Protein AF-A0A0L9V1Y3-F1 (afdb_monomer)

Radius of gyration: 13.66 Å; Cα contacts (8 Å, |Δi|>4): 53; chains: 1; bounding box: 28×23×34 Å

Sequence (75 aa):
MGRVVCMWFPNNANLIESTCKRTPNPKFAEDGANDAANEATFCESDFSGNSPLTKQNNAMHDVTAITAAIVRLLL

Organism: Phaseolus angularis (NCBI:txid3914)

Mean predicted aligned error: 8.05 Å

Structure (mmCIF, N/CA/C/O backbone):
data_AF-A0A0L9V1Y3-F1
#
_entry.id   AF-A0A0L9V1Y3-F1
#
loop_
_atom_site.group_PDB
_atom_site.id
_atom_site.type_symbol
_atom_site.label_atom_id
_atom_site.label_alt_id
_atom_site.label_comp_id
_atom_site.label_asym_id
_atom_site.label_entity_id
_atom_site.label_seq_id
_atom_site.pdbx_PDB_ins_code
_atom_site.Cartn_x
_atom_site.Cartn_y
_atom_site.Cartn_z
_atom_site.occupancy
_atom_site.B_iso_or_equiv
_atom_site.auth_seq_id
_atom_site.auth_comp_id
_atom_site.auth_asym_id
_atom_site.auth_atom_id
_atom_s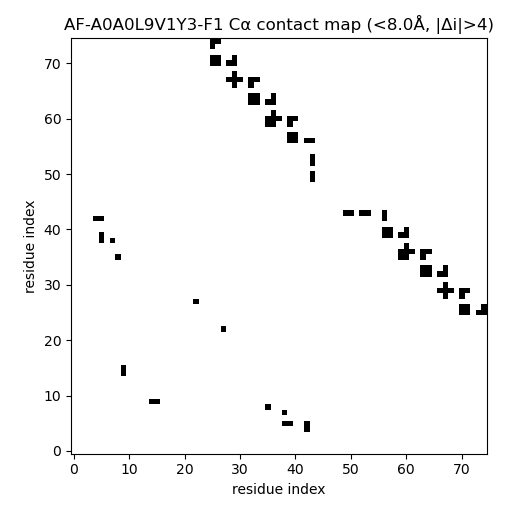ite.pdbx_PDB_model_num
ATOM 1 N N . MET A 1 1 ? -9.093 16.166 21.777 1.00 37.81 1 MET A N 1
ATOM 2 C CA . MET A 1 1 ? -10.276 15.896 20.931 1.00 37.81 1 MET A CA 1
ATOM 3 C C . MET A 1 1 ? -10.217 16.833 19.732 1.00 37.81 1 MET A C 1
ATOM 5 O O . MET A 1 1 ? -10.485 18.012 19.902 1.00 37.81 1 MET A O 1
ATOM 9 N N . GLY A 1 2 ? -9.769 16.367 18.563 1.00 38.94 2 GLY A N 1
ATOM 10 C CA . GLY A 1 2 ? -9.731 17.210 17.359 1.00 38.94 2 GLY A CA 1
ATOM 11 C C . GLY A 1 2 ? -8.539 16.954 16.441 1.00 38.94 2 GLY A C 1
ATOM 12 O O . GLY A 1 2 ? -7.572 17.712 16.486 1.00 38.94 2 GLY A O 1
ATOM 13 N N . ARG A 1 3 ? -8.664 15.896 15.627 1.00 33.25 3 ARG A N 1
ATOM 14 C CA . ARG A 1 3 ? -8.104 15.648 14.279 1.00 33.25 3 ARG A CA 1
ATOM 15 C C . ARG A 1 3 ? -7.824 14.155 14.139 1.00 33.25 3 ARG A C 1
ATOM 17 O O . ARG A 1 3 ? -6.817 13.662 14.613 1.00 33.25 3 ARG A O 1
ATOM 24 N N . VAL A 1 4 ? -8.760 13.455 13.508 1.00 40.50 4 VAL A N 1
ATOM 25 C CA . VAL A 1 4 ? -8.533 12.153 12.875 1.00 40.50 4 VAL A CA 1
ATOM 26 C C . VAL A 1 4 ? -7.513 12.378 11.757 1.00 40.50 4 VAL A C 1
ATOM 28 O O . VAL A 1 4 ? -7.851 12.864 10.679 1.00 40.50 4 VAL A O 1
ATOM 31 N N . VAL A 1 5 ? -6.239 12.150 12.071 1.00 44.00 5 VAL A N 1
ATOM 32 C CA . VAL A 1 5 ? -5.089 12.291 11.169 1.00 44.00 5 VAL A CA 1
ATOM 33 C C . VAL A 1 5 ? -5.045 11.061 10.253 1.00 44.00 5 VAL A C 1
ATOM 35 O O . VAL A 1 5 ? -4.165 10.229 10.364 1.00 44.00 5 VAL A O 1
ATOM 38 N N . CYS A 1 6 ? -6.030 10.904 9.366 1.00 49.44 6 CYS A N 1
ATOM 39 C CA . CYS A 1 6 ? -6.036 9.820 8.364 1.00 49.44 6 CYS A CA 1
ATOM 40 C C . CYS A 1 6 ? -5.938 10.357 6.926 1.00 49.44 6 CYS A C 1
ATOM 42 O O . CYS A 1 6 ? -6.281 9.688 5.960 1.00 49.44 6 CYS A O 1
ATOM 44 N N . MET A 1 7 ? -5.448 11.592 6.785 1.00 50.09 7 MET A N 1
ATOM 45 C CA . MET A 1 7 ? -5.039 12.197 5.517 1.00 50.09 7 MET A CA 1
ATOM 46 C C . MET A 1 7 ? -3.653 12.828 5.705 1.00 50.09 7 MET A C 1
ATOM 48 O O . MET A 1 7 ? -3.519 14.048 5.770 1.00 50.09 7 MET A O 1
ATOM 52 N N . TRP A 1 8 ? -2.623 11.985 5.836 1.00 50.16 8 TRP A N 1
ATOM 53 C CA . TRP A 1 8 ? -1.232 12.388 5.570 1.00 50.16 8 TRP A CA 1
ATOM 54 C C . TRP A 1 8 ? -0.888 12.334 4.076 1.00 50.16 8 TRP A C 1
ATOM 56 O O . TRP A 1 8 ? 0.193 12.749 3.667 1.00 50.16 8 TRP A O 1
ATOM 66 N N . PHE A 1 9 ? -1.837 11.913 3.234 1.00 52.81 9 PHE A N 1
ATOM 67 C CA . PHE A 1 9 ? -1.743 12.132 1.799 1.00 52.81 9 PHE A CA 1
ATOM 68 C C . PHE A 1 9 ? -2.012 13.601 1.489 1.00 52.81 9 PHE A C 1
ATOM 70 O O . PHE A 1 9 ? -2.989 14.163 1.992 1.00 52.81 9 PHE A O 1
ATOM 77 N N . PRO A 1 10 ? -1.195 14.251 0.645 1.00 56.06 10 PRO A N 1
ATOM 78 C CA . PRO A 1 10 ? -1.568 15.540 0.093 1.00 56.06 10 PRO A CA 1
ATOM 79 C C . PRO A 1 10 ? -2.940 15.415 -0.584 1.00 56.06 10 PRO A C 1
ATOM 81 O O . PRO A 1 10 ? -3.070 14.849 -1.660 1.00 56.06 10 PRO A O 1
ATOM 84 N N . ASN A 1 11 ? -3.978 15.994 0.022 1.00 59.06 11 ASN A N 1
ATOM 85 C CA . ASN A 1 11 ? -5.354 15.976 -0.502 1.00 59.06 11 ASN A CA 1
ATOM 86 C C . ASN A 1 11 ? -5.539 16.807 -1.779 1.00 59.06 11 ASN A C 1
ATOM 88 O O . ASN A 1 11 ? -6.655 17.000 -2.259 1.00 59.06 11 ASN A O 1
ATOM 92 N N . ASN A 1 12 ? -4.449 17.357 -2.308 1.00 66.81 12 ASN A N 1
ATOM 93 C CA . ASN A 1 12 ? -4.445 18.140 -3.521 1.00 66.81 12 ASN A CA 1
ATOM 94 C C . ASN A 1 12 ? -3.877 17.295 -4.660 1.00 66.81 12 ASN A C 1
ATOM 96 O O . ASN A 1 12 ? -2.661 17.200 -4.830 1.00 66.81 12 ASN A O 1
ATOM 100 N N . ALA A 1 13 ? -4.777 16.737 -5.470 1.00 68.12 13 ALA A N 1
ATOM 101 C CA . ALA A 1 13 ? -4.428 15.968 -6.661 1.00 68.12 13 ALA A CA 1
ATOM 102 C C . ALA A 1 13 ? -3.474 16.732 -7.600 1.00 68.12 13 ALA A C 1
ATOM 104 O O . ALA A 1 13 ? -2.560 16.130 -8.154 1.00 68.12 13 ALA A O 1
ATOM 105 N N . ASN A 1 14 ? -3.595 18.063 -7.701 1.00 74.19 14 ASN A N 1
ATOM 106 C CA . ASN A 1 14 ? -2.692 18.881 -8.521 1.00 74.19 14 ASN A CA 1
ATOM 107 C C . ASN A 1 14 ? -1.276 18.964 -7.926 1.00 74.19 14 ASN A C 1
ATOM 109 O O . ASN A 1 14 ? -0.289 19.060 -8.659 1.00 74.19 14 ASN A O 1
ATOM 113 N N . LEU A 1 15 ? -1.154 18.939 -6.594 1.00 69.00 15 LEU A N 1
ATOM 114 C CA . LEU A 1 15 ? 0.144 18.931 -5.916 1.00 69.00 15 LEU A CA 1
ATOM 115 C C . LEU A 1 15 ? 0.835 17.572 -6.080 1.00 69.00 15 LEU A C 1
ATOM 117 O O . LEU A 1 15 ? 2.032 17.532 -6.356 1.00 69.00 15 LEU A O 1
ATOM 121 N N . ILE A 1 16 ? 0.074 16.477 -5.991 1.00 69.44 16 ILE A N 1
ATOM 122 C CA . ILE A 1 16 ? 0.564 15.127 -6.302 1.00 69.44 16 ILE A CA 1
ATOM 123 C C . ILE A 1 16 ? 1.045 15.082 -7.753 1.00 69.44 16 ILE A C 1
ATOM 125 O O . ILE A 1 16 ? 2.192 14.736 -8.016 1.00 69.44 16 ILE A O 1
ATOM 129 N N . GLU A 1 17 ? 0.206 15.509 -8.697 1.00 68.69 17 GLU A N 1
ATOM 130 C CA . GLU A 1 17 ? 0.509 15.446 -10.124 1.00 68.69 17 GLU A CA 1
ATOM 131 C C . GLU A 1 17 ? 1.732 16.296 -10.500 1.00 68.69 17 GLU A C 1
ATOM 133 O O . GLU A 1 17 ? 2.617 15.827 -11.216 1.00 68.69 17 GLU A O 1
ATOM 138 N N . SER A 1 18 ? 1.830 17.528 -9.993 1.00 69.69 18 SER A N 1
ATOM 139 C CA . SER A 1 18 ? 2.986 18.402 -10.248 1.00 69.69 18 SER A CA 1
ATOM 140 C C . SER A 1 18 ? 4.289 17.878 -9.630 1.00 69.69 18 SER A C 1
ATOM 142 O O . SER A 1 18 ? 5.359 18.096 -10.203 1.00 69.69 18 SER A O 1
ATOM 144 N N . THR A 1 19 ? 4.209 17.145 -8.517 1.00 66.81 19 THR A N 1
ATOM 145 C CA . THR A 1 19 ? 5.367 16.513 -7.863 1.00 66.81 19 THR A CA 1
ATOM 146 C C . THR A 1 19 ? 5.785 15.227 -8.585 1.00 66.81 19 THR A C 1
ATOM 148 O O . THR A 1 19 ? 6.966 15.053 -8.896 1.00 66.81 19 THR A O 1
ATOM 151 N N . CYS A 1 20 ? 4.831 14.361 -8.947 1.00 65.06 20 CYS A N 1
ATOM 152 C CA . CYS A 1 20 ? 5.085 13.129 -9.702 1.00 65.06 20 CYS A CA 1
ATOM 153 C C . CYS A 1 20 ? 5.641 13.420 -11.102 1.00 65.06 20 CYS A C 1
ATOM 155 O O . CYS A 1 20 ? 6.599 12.779 -11.523 1.00 65.06 20 CYS A O 1
ATOM 157 N N . LYS A 1 21 ? 5.121 14.439 -11.803 1.00 67.50 21 LYS A N 1
ATOM 158 C CA . LYS A 1 21 ? 5.646 14.855 -13.119 1.00 67.50 21 LYS A CA 1
ATOM 159 C C . LYS A 1 21 ? 7.091 15.353 -13.067 1.00 67.50 21 LYS A C 1
ATOM 161 O O . LYS A 1 21 ? 7.789 15.280 -14.072 1.00 67.50 21 LYS A O 1
ATOM 166 N N . ARG A 1 22 ? 7.539 15.882 -11.925 1.00 67.38 22 ARG A N 1
ATOM 167 C CA . ARG A 1 22 ? 8.909 16.387 -11.748 1.00 67.38 22 ARG A CA 1
ATOM 168 C C . ARG A 1 22 ? 9.913 15.306 -11.359 1.00 67.38 22 ARG A C 1
ATOM 170 O O . ARG A 1 22 ? 11.108 15.542 -11.505 1.00 67.38 22 ARG A O 1
ATOM 177 N N . THR A 1 23 ? 9.451 14.140 -10.909 1.00 62.44 23 THR A N 1
ATOM 178 C CA . THR A 1 23 ? 10.319 13.104 -10.338 1.00 62.44 23 THR A CA 1
ATOM 179 C C . THR A 1 23 ? 10.078 11.766 -11.042 1.00 62.44 23 THR A C 1
ATOM 181 O O . THR A 1 23 ? 9.282 10.961 -10.561 1.00 62.44 23 THR A O 1
ATOM 184 N N . PRO A 1 24 ? 10.745 11.487 -12.180 1.00 65.88 24 PRO A N 1
ATOM 185 C CA . PRO A 1 24 ? 10.638 10.203 -12.872 1.00 65.88 24 PRO A CA 1
ATOM 186 C C . PRO A 1 24 ? 11.487 9.141 -12.157 1.00 65.88 24 PRO A C 1
ATOM 188 O O . PRO A 1 24 ? 12.418 8.580 -12.727 1.00 65.88 24 PRO A O 1
ATOM 191 N N . ASN A 1 25 ? 11.215 8.910 -10.872 1.00 79.31 25 ASN A N 1
ATOM 192 C CA . ASN A 1 25 ? 11.927 7.934 -10.060 1.00 79.31 25 ASN A CA 1
ATOM 193 C C . ASN A 1 25 ? 10.940 6.866 -9.566 1.00 79.31 25 ASN A C 1
ATOM 195 O O . ASN A 1 25 ? 10.196 7.129 -8.617 1.00 79.31 25 ASN A O 1
ATOM 199 N N . PRO A 1 26 ? 10.938 5.661 -10.167 1.00 81.06 26 PRO A N 1
ATOM 200 C CA . PRO A 1 26 ? 10.081 4.569 -9.719 1.00 81.06 26 PRO A CA 1
ATOM 201 C C . PRO A 1 26 ? 10.336 4.204 -8.251 1.00 81.06 26 PRO A C 1
ATOM 203 O O . PRO A 1 26 ? 9.406 3.837 -7.546 1.00 81.06 26 PRO A O 1
ATOM 206 N N . LYS A 1 27 ? 11.551 4.415 -7.727 1.00 83.50 27 LYS A N 1
ATOM 207 C CA . LYS A 1 27 ? 11.852 4.139 -6.317 1.00 83.50 27 LYS A CA 1
ATOM 208 C C . LYS A 1 27 ? 11.067 5.055 -5.381 1.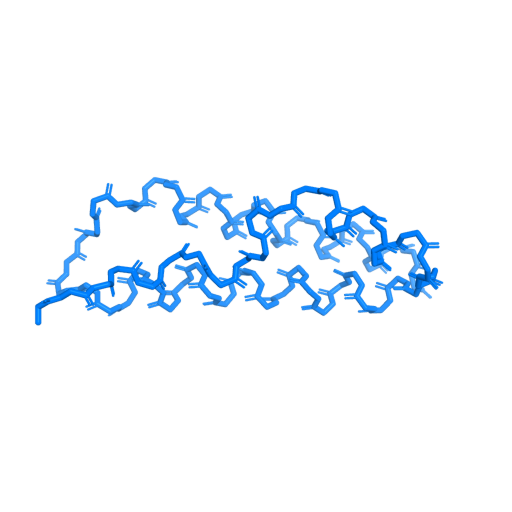00 83.50 27 LYS A C 1
ATOM 210 O O . LYS A 1 27 ? 10.527 4.599 -4.385 1.00 83.50 27 LYS A O 1
ATOM 215 N N . PHE A 1 28 ? 10.918 6.324 -5.760 1.00 83.69 28 PHE A N 1
ATOM 216 C CA . PHE A 1 28 ? 10.108 7.283 -5.011 1.00 83.69 28 PHE A CA 1
ATOM 217 C C . PHE A 1 28 ? 8.619 6.904 -5.011 1.00 83.69 28 PHE A C 1
ATOM 219 O O . PHE A 1 28 ? 7.936 7.071 -4.005 1.00 83.69 28 PHE A O 1
ATOM 226 N N . ALA A 1 29 ? 8.116 6.366 -6.126 1.00 82.06 29 ALA A N 1
ATOM 227 C CA . ALA A 1 29 ? 6.741 5.884 -6.212 1.00 82.06 29 ALA A CA 1
ATOM 228 C C . ALA A 1 29 ? 6.516 4.601 -5.388 1.00 82.06 29 ALA A C 1
ATOM 230 O O . ALA A 1 29 ? 5.465 4.462 -4.767 1.00 82.06 29 ALA A O 1
ATOM 231 N N . GLU A 1 30 ? 7.496 3.691 -5.339 1.00 86.44 30 GLU A N 1
ATOM 232 C CA . GLU A 1 30 ? 7.450 2.503 -4.480 1.00 86.44 30 GLU A CA 1
ATOM 233 C C . GLU A 1 30 ? 7.426 2.908 -3.002 1.00 86.44 30 GLU A C 1
ATOM 235 O O . GLU A 1 30 ? 6.572 2.448 -2.245 1.00 86.44 30 GLU A O 1
ATOM 240 N N . ASP A 1 31 ? 8.341 3.791 -2.601 1.00 86.31 31 ASP A N 1
ATOM 241 C CA . ASP A 1 31 ? 8.465 4.244 -1.218 1.00 86.31 31 ASP A CA 1
ATOM 242 C C . ASP A 1 31 ? 7.207 5.005 -0.775 1.00 86.31 31 ASP A C 1
ATOM 244 O O . ASP A 1 31 ? 6.673 4.717 0.292 1.00 86.31 31 ASP A O 1
ATOM 248 N N . GLY A 1 32 ? 6.659 5.886 -1.621 1.00 83.88 32 GLY A N 1
ATOM 249 C CA . GLY A 1 32 ? 5.401 6.584 -1.334 1.00 83.88 32 GLY A CA 1
ATOM 250 C C . GLY A 1 32 ? 4.187 5.653 -1.224 1.00 83.88 32 GLY A C 1
ATOM 251 O O . GLY A 1 32 ? 3.292 5.897 -0.417 1.00 83.88 32 GLY A O 1
ATOM 252 N N . ALA A 1 33 ? 4.150 4.564 -1.995 1.00 86.50 33 ALA A N 1
ATOM 253 C CA . ALA A 1 33 ? 3.096 3.559 -1.884 1.00 86.50 33 ALA A CA 1
ATOM 254 C C . ALA A 1 33 ? 3.240 2.710 -0.604 1.00 86.50 33 ALA A C 1
ATOM 256 O O . ALA A 1 33 ? 2.248 2.451 0.077 1.00 86.50 33 ALA A O 1
ATOM 257 N N . ASN A 1 34 ? 4.462 2.328 -0.224 1.00 88.56 34 ASN A N 1
ATOM 258 C CA . ASN A 1 34 ? 4.711 1.635 1.045 1.00 88.56 34 ASN A CA 1
ATOM 259 C C . ASN A 1 34 ? 4.361 2.519 2.255 1.00 88.56 34 ASN A C 1
ATOM 261 O O . ASN A 1 34 ? 3.751 2.039 3.209 1.00 88.56 34 ASN A O 1
ATOM 265 N N . ASP A 1 35 ? 4.696 3.809 2.197 1.00 87.00 35 ASP A N 1
ATOM 266 C CA . ASP A 1 35 ? 4.347 4.789 3.231 1.00 87.00 35 ASP A CA 1
ATOM 267 C C . ASP A 1 35 ? 2.824 4.881 3.413 1.00 87.00 35 ASP A C 1
ATOM 269 O O . ASP A 1 35 ? 2.307 4.832 4.525 1.00 87.00 35 ASP A O 1
ATOM 273 N N . ALA A 1 36 ? 2.078 4.855 2.309 1.00 83.75 36 ALA A N 1
ATOM 274 C CA . ALA A 1 36 ? 0.621 4.842 2.334 1.00 83.75 36 ALA A CA 1
ATOM 275 C C . ALA A 1 36 ? -0.017 3.596 2.932 1.00 83.75 36 ALA A C 1
ATOM 277 O O . ALA A 1 36 ? -1.039 3.705 3.613 1.00 83.75 36 ALA A O 1
ATOM 278 N N . ALA A 1 37 ? 0.578 2.425 2.720 1.00 87.62 37 ALA A N 1
ATOM 279 C CA . ALA A 1 37 ? 0.144 1.216 3.410 1.00 87.62 37 ALA A CA 1
ATOM 280 C C . ALA A 1 37 ? 0.373 1.327 4.930 1.00 87.62 37 ALA A C 1
ATOM 282 O O . ALA A 1 37 ? -0.508 0.984 5.727 1.00 87.62 37 ALA A O 1
ATOM 283 N N . ASN A 1 38 ? 1.530 1.857 5.334 1.00 87.25 38 ASN A N 1
ATOM 284 C CA . ASN A 1 38 ? 1.878 2.027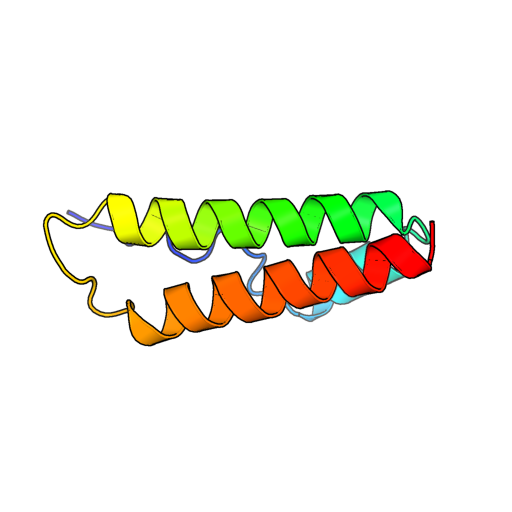 6.743 1.00 87.25 38 ASN A CA 1
ATOM 285 C C . ASN A 1 38 ? 0.962 3.037 7.439 1.00 87.25 38 ASN A C 1
ATOM 287 O O . ASN A 1 38 ? 0.443 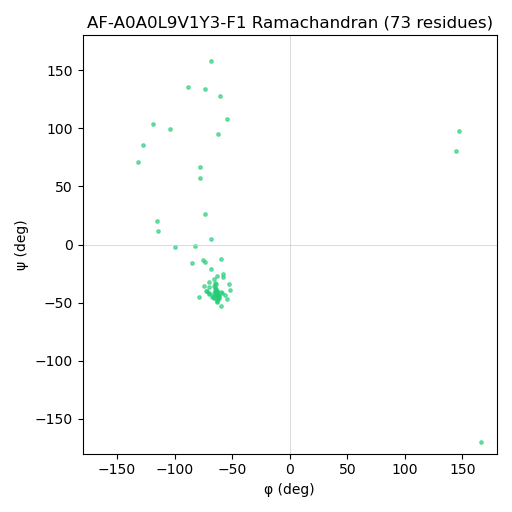2.734 8.508 1.00 87.25 38 ASN A O 1
ATOM 291 N N . GLU A 1 39 ? 0.703 4.190 6.821 1.00 85.81 39 GLU A N 1
ATOM 292 C CA . GLU A 1 39 ? -0.183 5.221 7.373 1.00 85.81 39 GLU A CA 1
ATOM 293 C C . GLU A 1 39 ? -1.632 4.737 7.506 1.00 85.81 39 GLU A C 1
ATOM 295 O O . GLU A 1 39 ? -2.293 5.013 8.507 1.00 85.81 39 GLU A O 1
ATOM 300 N N . ALA A 1 40 ? -2.133 3.951 6.547 1.00 84.50 40 ALA A N 1
ATOM 301 C CA . ALA A 1 40 ? -3.461 3.348 6.653 1.00 84.50 40 ALA A CA 1
ATOM 302 C C . ALA A 1 40 ? -3.553 2.360 7.832 1.00 84.50 40 ALA A C 1
ATOM 304 O O . ALA A 1 40 ? -4.530 2.374 8.584 1.00 84.50 40 ALA A O 1
ATOM 305 N N . THR A 1 41 ? -2.511 1.547 8.031 1.00 87.06 41 THR A N 1
ATOM 306 C CA . THR A 1 41 ? -2.415 0.606 9.161 1.00 87.06 41 THR A CA 1
ATOM 307 C C . THR A 1 41 ? -2.292 1.342 10.491 1.00 87.06 41 THR A C 1
ATOM 309 O O . THR A 1 41 ? -2.963 0.997 11.463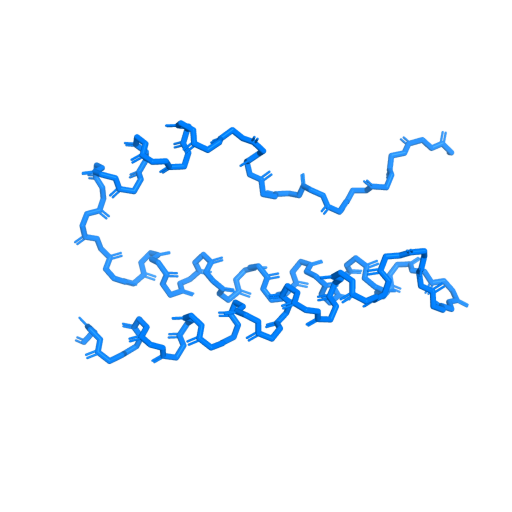 1.00 87.06 41 THR A O 1
ATOM 312 N N . PHE A 1 42 ? -1.450 2.375 10.532 1.00 86.25 42 PHE A N 1
ATOM 313 C CA . PHE A 1 42 ? -1.243 3.199 11.712 1.00 86.25 42 PHE A CA 1
ATOM 314 C C . PHE A 1 42 ? -2.539 3.908 12.115 1.00 86.25 42 PHE A C 1
ATOM 316 O O . PHE A 1 42 ? -2.942 3.814 13.275 1.00 86.25 42 PHE A O 1
ATOM 323 N N . CYS A 1 43 ? -3.240 4.515 11.151 1.00 83.69 43 CYS A N 1
ATOM 324 C CA . CYS A 1 43 ? -4.543 5.132 11.374 1.00 83.69 43 CYS A CA 1
ATOM 325 C C . CYS A 1 43 ? -5.546 4.131 11.965 1.00 83.69 43 CYS A C 1
ATOM 327 O O . CYS A 1 43 ? -6.221 4.494 12.917 1.00 83.69 43 CYS A O 1
ATOM 329 N N . GLU A 1 44 ? -5.632 2.883 11.484 1.00 85.12 44 GLU A N 1
ATOM 330 C CA . GLU A 1 44 ? -6.498 1.869 12.115 1.00 85.12 44 GLU A CA 1
ATOM 331 C C . GLU A 1 44 ? -6.067 1.527 13.544 1.00 85.12 44 GLU A C 1
ATOM 333 O O . GLU A 1 44 ? -6.916 1.388 14.423 1.00 85.12 44 GLU A O 1
ATOM 338 N N . SER A 1 45 ? -4.760 1.411 13.786 1.00 86.38 45 SER A N 1
ATOM 339 C CA . SER A 1 45 ? -4.218 1.002 15.086 1.00 86.38 45 SER A CA 1
ATOM 340 C C . SER A 1 45 ? -4.423 2.028 16.207 1.00 86.38 45 SER A C 1
ATOM 342 O O . SER A 1 45 ? -4.410 1.653 17.379 1.00 86.38 45 SER A O 1
ATOM 344 N N . ASP A 1 46 ? -4.645 3.302 15.863 1.00 86.56 46 ASP A N 1
ATOM 345 C CA . ASP A 1 46 ? -4.910 4.375 16.832 1.00 86.56 46 ASP A CA 1
ATOM 346 C C . ASP A 1 46 ? -6.329 4.286 17.430 1.00 86.56 46 ASP A C 1
ATOM 348 O O . ASP A 1 46 ? -6.633 4.876 18.471 1.00 86.56 46 ASP A O 1
ATOM 352 N N . PHE A 1 47 ? -7.219 3.504 16.812 1.00 84.25 47 PHE A N 1
ATOM 353 C CA . PHE A 1 47 ? -8.552 3.253 17.345 1.00 84.25 47 PHE A CA 1
ATOM 354 C C . PHE A 1 47 ? -8.538 2.046 18.288 1.00 84.25 47 PHE A C 1
ATOM 356 O O . PHE A 1 47 ? -8.014 0.979 17.987 1.00 84.25 47 PHE A O 1
ATOM 363 N N . SER A 1 48 ? -9.204 2.175 19.439 1.00 81.12 48 SER A N 1
ATOM 364 C CA . SER A 1 48 ? -9.368 1.095 20.432 1.00 81.12 48 SER A CA 1
ATOM 365 C C . SER A 1 48 ? -10.369 0.001 19.994 1.00 81.12 48 SER A C 1
ATOM 367 O O . SER A 1 48 ? -11.016 -0.629 20.830 1.00 81.12 48 SER A O 1
ATOM 369 N N . GLY A 1 49 ? -10.552 -0.173 18.683 1.00 81.06 49 GLY A N 1
ATOM 370 C CA . GLY A 1 49 ? -11.553 -0.993 18.003 1.00 81.06 49 GLY A CA 1
ATOM 371 C C . GLY A 1 49 ? -11.611 -0.623 16.515 1.00 81.06 49 GLY A C 1
ATOM 372 O O . GLY A 1 49 ? -10.774 0.137 16.041 1.00 81.06 49 GLY A O 1
ATOM 373 N N . ASN A 1 50 ? -12.606 -1.116 15.772 1.00 81.38 50 ASN A N 1
ATOM 374 C CA . ASN A 1 50 ? -12.752 -0.732 14.363 1.00 81.38 50 ASN A CA 1
ATOM 375 C C . ASN A 1 50 ? -12.967 0.780 14.240 1.00 81.38 50 ASN A C 1
ATOM 377 O O . ASN A 1 50 ? -13.877 1.339 14.866 1.00 81.38 50 ASN A O 1
ATOM 381 N N . SER A 1 51 ? -12.157 1.431 13.412 1.00 83.25 51 SER A N 1
ATOM 382 C CA . SER A 1 51 ? -12.345 2.839 13.115 1.00 83.25 51 SER A CA 1
ATOM 383 C C . SER A 1 51 ? -13.628 3.063 12.291 1.00 83.25 51 SER A C 1
ATOM 385 O O . SER A 1 51 ? -14.099 2.179 11.564 1.00 83.25 51 SER A O 1
ATOM 387 N N . PRO A 1 52 ? -14.195 4.282 12.306 1.00 85.19 52 PRO A N 1
ATOM 388 C CA . PRO A 1 52 ? -15.250 4.672 11.365 1.00 85.19 52 PRO A CA 1
ATOM 389 C C . PRO A 1 52 ? -14.820 4.584 9.888 1.00 85.19 52 PRO A C 1
ATOM 391 O O . PRO A 1 52 ? -15.660 4.695 8.994 1.00 85.19 52 PRO A O 1
ATOM 394 N N . LEU A 1 53 ? -13.517 4.420 9.640 1.00 85.06 53 LEU A N 1
ATOM 395 C CA . LEU A 1 53 ? -12.863 4.384 8.340 1.00 85.06 53 LEU A CA 1
ATOM 396 C C . LEU A 1 53 ? -12.249 3.012 8.017 1.00 85.06 53 LEU A C 1
ATOM 398 O O . LEU A 1 53 ? -11.535 2.905 7.025 1.00 85.06 5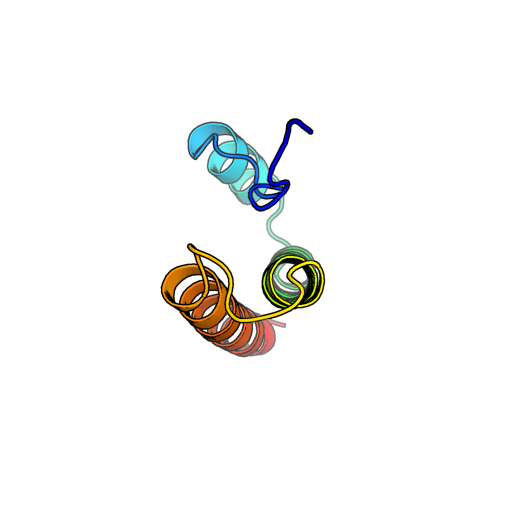3 LEU A O 1
ATOM 402 N N . THR A 1 54 ? -12.543 1.950 8.782 1.00 86.00 54 THR A N 1
ATOM 403 C CA . THR A 1 54 ? -11.902 0.630 8.606 1.00 86.00 54 THR A CA 1
ATOM 404 C C . THR A 1 54 ? -11.960 0.119 7.174 1.00 86.00 54 THR A C 1
ATOM 406 O O . THR A 1 54 ? -10.986 -0.420 6.657 1.00 86.00 54 THR A O 1
ATOM 409 N N . LYS A 1 55 ? -13.080 0.327 6.475 1.00 87.31 55 LYS A N 1
ATOM 410 C CA . LYS A 1 55 ? -13.195 -0.084 5.069 1.00 87.31 55 LYS A CA 1
ATOM 411 C C . LYS A 1 55 ? -12.257 0.711 4.162 1.00 87.31 55 LYS A C 1
ATOM 413 O O . LYS A 1 55 ? -11.655 0.136 3.264 1.00 87.31 55 LYS A O 1
ATOM 418 N N . GLN A 1 56 ? -12.157 2.016 4.381 1.00 86.31 56 GLN A N 1
ATOM 419 C CA . GLN A 1 56 ? -11.329 2.928 3.604 1.00 86.31 56 GLN A CA 1
ATOM 420 C C . GLN A 1 56 ? -9.846 2.685 3.869 1.00 86.31 56 GLN A C 1
ATOM 422 O O . GLN A 1 56 ? -9.074 2.647 2.918 1.00 86.31 56 GLN A O 1
ATOM 427 N N . ASN A 1 57 ? -9.459 2.471 5.124 1.00 82.25 57 ASN A N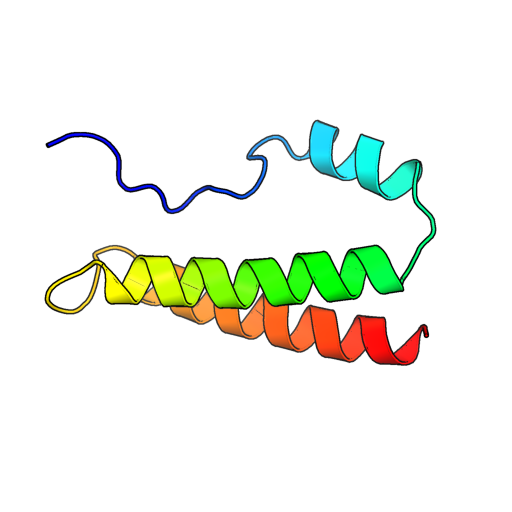 1
ATOM 428 C CA . ASN A 1 57 ? -8.070 2.220 5.486 1.00 82.25 57 ASN A CA 1
ATOM 429 C C . ASN A 1 57 ? -7.600 0.852 4.988 1.00 82.25 57 ASN A C 1
ATOM 431 O O . ASN A 1 57 ? -6.538 0.774 4.379 1.00 82.25 57 ASN A O 1
ATOM 435 N N . ASN A 1 58 ? -8.426 -0.192 5.107 1.00 87.94 58 ASN A N 1
ATOM 436 C CA . ASN A 1 58 ? -8.110 -1.492 4.509 1.00 87.94 58 ASN A CA 1
ATOM 437 C C . ASN A 1 58 ? -8.006 -1.398 2.977 1.00 87.94 58 ASN A C 1
ATOM 439 O O . ASN A 1 58 ? -7.052 -1.899 2.391 1.00 87.94 58 ASN A O 1
ATOM 443 N N . ALA A 1 59 ? -8.940 -0.701 2.320 1.00 88.38 59 ALA A N 1
ATOM 444 C CA . ALA A 1 59 ? -8.878 -0.511 0.871 1.00 88.38 59 ALA A CA 1
ATOM 445 C C . ALA A 1 59 ? -7.641 0.292 0.436 1.00 88.38 59 ALA A C 1
ATOM 447 O O . ALA A 1 59 ? -7.023 -0.042 -0.573 1.00 88.38 59 ALA A O 1
ATOM 448 N N . MET A 1 60 ? -7.274 1.338 1.184 1.00 86.00 60 MET A N 1
ATOM 449 C CA . MET A 1 60 ? -6.072 2.127 0.916 1.00 86.00 60 MET A CA 1
ATOM 450 C C . MET A 1 60 ? -4.823 1.263 1.062 1.00 86.00 60 MET A C 1
ATOM 452 O O . MET A 1 60 ? -4.015 1.242 0.143 1.00 86.00 60 MET A O 1
ATOM 456 N N . HIS A 1 61 ? -4.712 0.508 2.157 1.00 87.88 61 HIS A N 1
ATOM 457 C CA . HIS A 1 61 ? -3.615 -0.425 2.393 1.00 87.88 61 HIS A CA 1
ATOM 458 C C . HIS A 1 61 ? -3.448 -1.426 1.238 1.00 87.88 61 HIS A C 1
ATOM 460 O O . HIS A 1 61 ? -2.343 -1.614 0.730 1.00 87.88 61 HIS A O 1
ATOM 466 N N . ASP A 1 62 ? -4.540 -2.037 0.776 1.00 92.00 62 ASP A N 1
ATOM 467 C CA . ASP A 1 62 ? -4.484 -3.036 -0.294 1.00 92.00 62 ASP A CA 1
ATOM 468 C C . ASP A 1 62 ? -4.086 -2.417 -1.641 1.00 92.00 62 ASP A C 1
ATOM 470 O O . ASP A 1 62 ? -3.218 -2.938 -2.348 1.00 92.00 62 ASP A O 1
ATOM 474 N N . VAL A 1 63 ? -4.687 -1.278 -2.000 1.00 89.88 63 VAL A N 1
ATOM 475 C CA . VAL A 1 63 ? -4.381 -0.577 -3.256 1.00 89.88 63 VAL A CA 1
ATOM 476 C C . VAL A 1 63 ? -2.932 -0.098 -3.276 1.00 89.88 63 VAL A C 1
ATOM 478 O O . VAL A 1 63 ? -2.261 -0.212 -4.306 1.00 89.88 63 VAL A O 1
ATOM 481 N N . THR A 1 64 ? -2.422 0.422 -2.162 1.00 88.00 64 THR A N 1
ATOM 482 C CA . THR A 1 64 ? -1.055 0.942 -2.092 1.00 88.00 64 THR A CA 1
ATOM 483 C C . THR A 1 64 ? -0.029 -0.188 -2.066 1.00 88.00 64 THR A C 1
ATOM 485 O O . THR A 1 64 ? 0.979 -0.088 -2.763 1.00 88.00 64 THR A O 1
ATOM 488 N N . ALA A 1 65 ? -0.318 -1.317 -1.412 1.00 90.75 65 ALA A N 1
ATOM 489 C CA . ALA A 1 65 ? 0.512 -2.520 -1.488 1.00 90.75 65 ALA A CA 1
ATOM 490 C C . ALA A 1 65 ? 0.609 -3.071 -2.925 1.00 90.75 65 ALA A C 1
ATOM 492 O O . ALA A 1 65 ? 1.706 -3.375 -3.406 1.00 90.75 65 ALA A O 1
ATOM 493 N N . ILE A 1 66 ? -0.517 -3.143 -3.647 1.00 93.69 66 ILE A N 1
ATOM 494 C CA . ILE A 1 66 ? -0.534 -3.533 -5.068 1.00 93.69 66 ILE A CA 1
ATOM 495 C C . ILE A 1 66 ? 0.258 -2.526 -5.908 1.00 93.69 66 ILE A C 1
ATOM 497 O O . ILE A 1 66 ? 1.048 -2.919 -6.764 1.00 93.69 66 ILE A O 1
ATOM 501 N N . THR A 1 67 ? 0.088 -1.230 -5.650 1.00 88.81 67 THR A N 1
ATOM 502 C CA . THR A 1 67 ? 0.806 -0.169 -6.367 1.00 88.81 67 THR A CA 1
ATOM 503 C C . THR A 1 67 ? 2.315 -0.286 -6.163 1.00 88.81 67 THR A C 1
ATOM 505 O O . THR A 1 67 ? 3.055 -0.263 -7.143 1.00 88.81 67 THR A O 1
ATOM 508 N N . ALA A 1 68 ? 2.785 -0.497 -4.930 1.00 89.00 68 ALA A N 1
ATOM 509 C CA . ALA A 1 68 ? 4.199 -0.726 -4.642 1.00 89.00 68 ALA A CA 1
ATOM 510 C C . ALA A 1 68 ? 4.735 -1.955 -5.397 1.00 89.00 68 ALA A C 1
ATOM 512 O O . ALA A 1 68 ? 5.817 -1.901 -5.980 1.00 89.00 68 ALA A O 1
ATOM 513 N N . ALA A 1 69 ? 3.962 -3.045 -5.452 1.00 93.00 69 ALA A N 1
ATOM 514 C CA . ALA A 1 69 ? 4.330 -4.244 -6.202 1.00 93.00 69 ALA A CA 1
ATOM 515 C C . ALA A 1 69 ? 4.416 -3.999 -7.719 1.00 93.00 69 ALA A C 1
ATOM 517 O O . ALA A 1 69 ? 5.342 -4.491 -8.359 1.00 93.00 69 ALA A O 1
ATOM 518 N N . ILE A 1 70 ? 3.499 -3.215 -8.295 1.00 91.81 70 ILE A N 1
ATOM 519 C CA . ILE A 1 70 ? 3.548 -2.827 -9.713 1.00 91.81 70 ILE A CA 1
ATOM 520 C C . ILE A 1 70 ? 4.773 -1.954 -9.982 1.00 91.81 70 ILE A C 1
ATOM 522 O O . ILE A 1 70 ? 5.500 -2.189 -10.943 1.00 91.81 70 ILE A O 1
ATOM 526 N N . VAL A 1 71 ? 5.027 -0.961 -9.1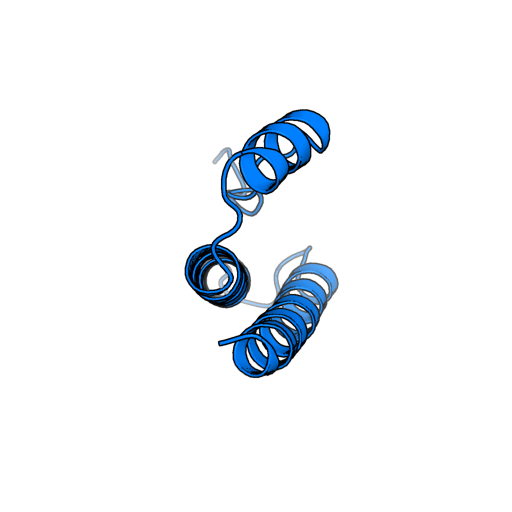31 1.00 89.00 71 VAL A N 1
ATOM 527 C CA . VAL A 1 71 ? 6.165 -0.052 -9.293 1.00 89.00 71 VAL A CA 1
ATOM 528 C C . VAL A 1 71 ? 7.497 -0.793 -9.150 1.00 89.00 71 VAL A C 1
ATOM 530 O O . VAL A 1 71 ? 8.433 -0.484 -9.881 1.00 89.00 71 VAL A O 1
ATOM 533 N N . ARG A 1 72 ? 7.572 -1.829 -8.305 1.00 89.44 72 ARG A N 1
ATOM 534 C CA . ARG A 1 72 ? 8.734 -2.732 -8.236 1.00 89.44 72 ARG A CA 1
ATOM 535 C C . ARG A 1 72 ? 9.062 -3.427 -9.556 1.00 89.44 72 ARG A C 1
ATOM 537 O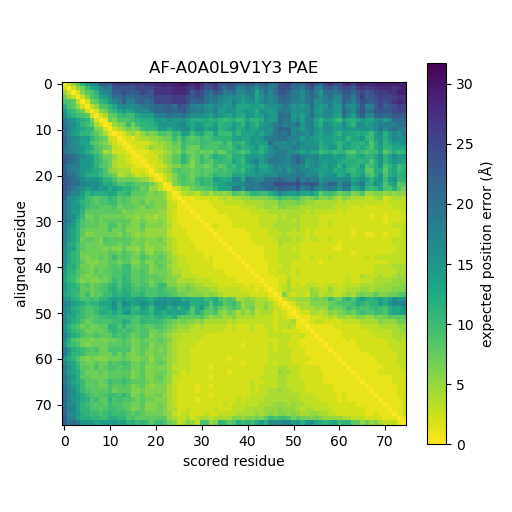 O . ARG A 1 72 ? 10.213 -3.789 -9.745 1.00 89.44 72 ARG A O 1
ATOM 544 N N . LEU A 1 73 ? 8.098 -3.611 -10.462 1.00 91.50 73 LEU A N 1
ATOM 545 C CA . LEU A 1 73 ? 8.359 -4.164 -11.799 1.00 91.50 73 LEU A CA 1
ATOM 546 C C . LEU A 1 73 ? 9.030 -3.152 -12.745 1.00 91.50 73 LEU A C 1
ATOM 548 O O . LEU A 1 73 ? 9.480 -3.538 -13.820 1.00 91.50 73 LEU A O 1
ATOM 552 N N . LEU A 1 74 ? 9.048 -1.867 -12.378 1.00 84.88 74 LEU A N 1
ATOM 553 C CA . LEU A 1 74 ? 9.639 -0.767 -13.148 1.00 84.88 74 LEU A CA 1
ATOM 554 C C . LEU A 1 74 ? 11.040 -0.369 -12.646 1.00 84.88 74 LEU A C 1
ATOM 556 O O . LEU A 1 74 ? 11.630 0.560 -13.202 1.00 84.88 74 LEU A O 1
ATOM 560 N N . LEU A 1 75 ? 11.527 -1.020 -11.583 1.00 78.69 75 LEU A N 1
ATOM 561 C CA . LEU A 1 75 ? 12.868 -0.868 -11.007 1.00 78.69 75 LEU A CA 1
ATOM 562 C C . LEU A 1 75 ? 13.846 -1.864 -11.632 1.00 78.69 75 LEU A C 1
ATOM 564 O O . LEU A 1 75 ? 15.006 -1.450 -11.854 1.00 78.69 75 LEU A O 1
#

Secondary structure (DSSP, 8-state):
--------S-S-HHHHHHHHHH---HHHHHHHHHHHHHHHHHHHHTSSS--TTHHHHHHHHHHHHHHHHHHHTT-

InterPro domains:
  IPR035513 Invertase/pectin methylesterase inhibitor domain superfamily [G3DSA:1.20.140.40] (27-75)
  IPR035513 Invertase/pectin methylesterase inhibitor domain superfamily [SSF101148] (26-74)

Foldseek 3Di:
DDDLPLPPDPPDPVVVVVVCVVDPDLVVLLVVLVVQLVSLVVSCVVDPDGDPCNVVSVVSNVVSVVSSVVSVVVD

Solvent-accessible surface area (backbone atoms only — not comparable to full-atom values): 4360 Å² total; per-residue (Å²): 141,91,75,87,76,76,68,88,60,77,88,43,67,68,60,51,50,59,50,52,74,72,47,95,43,49,67,60,54,22,52,55,19,49,50,44,24,50,52,26,51,50,46,43,65,75,37,102,52,86,42,102,49,48,70,59,29,53,50,45,22,52,52,21,49,51,47,22,57,56,32,58,77,71,106

pLDDT: mean 77.19, std 15.04, range [33.25, 93.69]

Nearest PDB structures (foldseek):
  6jqa-assembly1_A  TM=6.897E-01  e=8.677E+00  Onion yellows phytoplasma OY-W
  8vc9-assembly3_E  TM=6.669E-01  e=7.677E+00  Leptospira interrogans serovar Copenhageni